Protein AF-A0A0F9EDU4-F1 (afdb_monomer)

Structure (mmCIF, N/CA/C/O backbone):
data_AF-A0A0F9EDU4-F1
#
_entry.id   AF-A0A0F9EDU4-F1
#
loop_
_atom_site.group_PDB
_atom_site.id
_atom_site.typ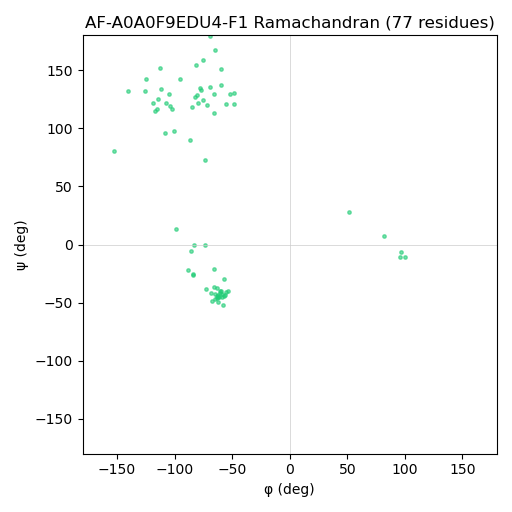e_symbol
_atom_site.label_atom_id
_atom_site.label_alt_id
_atom_site.label_comp_id
_atom_site.label_asym_id
_atom_site.label_entity_id
_atom_site.label_seq_id
_atom_site.pdbx_PDB_ins_code
_atom_site.Cartn_x
_atom_site.Cartn_y
_atom_site.Cartn_z
_atom_site.occupancy
_atom_site.B_iso_or_equiv
_atom_site.auth_seq_id
_atom_site.auth_comp_id
_atom_site.auth_asym_id
_atom_site.auth_atom_id
_atom_site.pdbx_PDB_model_num
ATOM 1 N N . MET A 1 1 ? -11.778 19.892 22.261 1.00 44.34 1 MET A N 1
ATOM 2 C CA . MET A 1 1 ? -11.825 18.573 21.593 1.00 44.34 1 MET A CA 1
ATOM 3 C C . MET A 1 1 ? -10.526 17.858 21.919 1.00 44.34 1 MET A C 1
ATOM 5 O O . MET A 1 1 ? -9.476 18.437 21.667 1.00 44.34 1 MET A O 1
ATOM 9 N N . ARG A 1 2 ? -10.567 16.692 22.579 1.00 50.41 2 ARG A N 1
ATOM 10 C CA . ARG A 1 2 ? -9.351 15.893 22.802 1.00 50.41 2 ARG A CA 1
ATOM 11 C C . ARG A 1 2 ? -8.957 15.302 21.448 1.00 50.41 2 ARG A C 1
ATOM 13 O O . ARG A 1 2 ? -9.788 14.642 20.837 1.00 50.41 2 ARG A O 1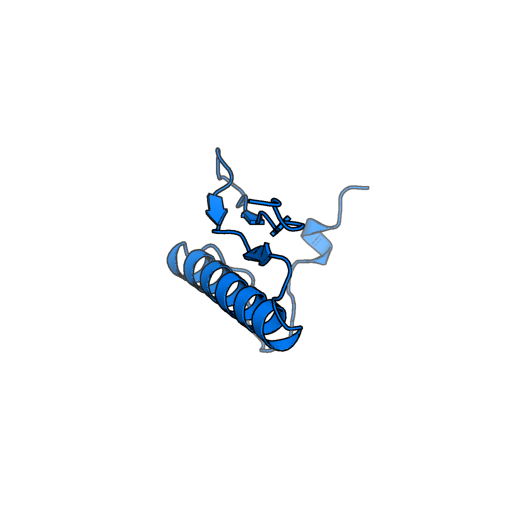
ATOM 20 N N . LYS A 1 3 ? -7.757 15.620 20.955 1.00 57.97 3 LYS A N 1
ATOM 21 C CA . LYS A 1 3 ? -7.188 14.949 19.781 1.00 57.97 3 LYS A CA 1
ATOM 22 C C . LYS A 1 3 ? -6.948 13.500 20.194 1.00 57.97 3 LYS A C 1
ATOM 24 O O . LYS A 1 3 ? -6.189 13.281 21.136 1.00 57.97 3 LYS A O 1
ATOM 29 N N . GLY A 1 4 ? -7.682 12.570 19.591 1.00 68.56 4 GLY A N 1
ATOM 30 C CA . GLY A 1 4 ? -7.440 11.146 19.792 1.00 68.56 4 GLY A CA 1
ATOM 31 C C . GLY A 1 4 ? -6.070 10.759 19.247 1.00 68.56 4 GLY A C 1
ATOM 32 O O . GLY A 1 4 ? -5.430 11.546 18.544 1.00 68.56 4 GLY A O 1
ATOM 33 N N . ASN A 1 5 ? -5.604 9.563 19.587 1.00 80.69 5 ASN A N 1
ATOM 34 C CA . ASN A 1 5 ? -4.369 9.054 18.997 1.00 80.69 5 ASN A CA 1
ATOM 35 C C . ASN A 1 5 ? -4.576 8.819 17.493 1.00 80.69 5 ASN A C 1
ATOM 37 O O . ASN A 1 5 ? -5.537 8.170 17.080 1.00 80.69 5 ASN A O 1
ATOM 41 N N . GLU A 1 6 ? -3.665 9.345 16.682 1.00 85.56 6 GLU A N 1
ATOM 42 C CA . GLU A 1 6 ? -3.659 9.188 15.230 1.00 85.56 6 GLU A CA 1
ATOM 43 C C . GLU A 1 6 ? -2.304 8.613 14.810 1.00 85.56 6 GLU A C 1
ATOM 45 O O . GLU A 1 6 ? -1.263 8.915 15.400 1.00 85.56 6 GLU A O 1
ATOM 50 N N . THR A 1 7 ? -2.304 7.737 13.816 1.00 84.31 7 THR A N 1
ATOM 51 C CA . THR A 1 7 ? -1.095 7.156 13.229 1.00 84.31 7 THR A CA 1
ATOM 52 C C . THR A 1 7 ? -1.289 7.054 11.729 1.00 84.31 7 THR A C 1
ATOM 54 O O . THR A 1 7 ? -2.313 6.560 11.272 1.00 84.31 7 THR A O 1
ATOM 57 N N . GLU A 1 8 ? -0.305 7.501 10.958 1.00 84.94 8 GLU A N 1
ATOM 58 C CA . GLU A 1 8 ? -0.327 7.415 9.502 1.00 84.94 8 GLU A CA 1
ATOM 59 C C . GLU A 1 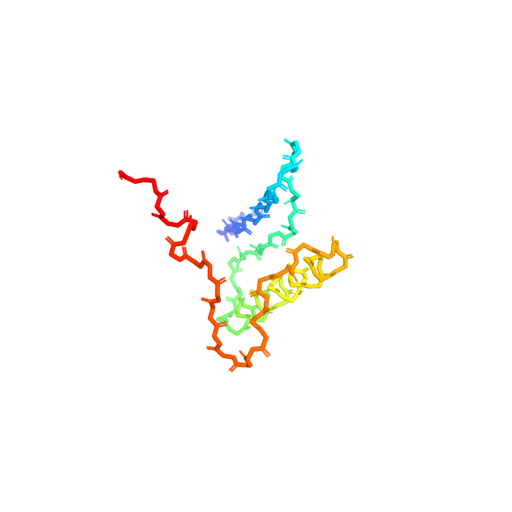8 ? 0.736 6.432 9.013 1.00 84.94 8 GLU A C 1
ATOM 61 O O . GLU A 1 8 ? 1.887 6.457 9.452 1.00 84.94 8 GLU A O 1
ATOM 66 N N . ILE A 1 9 ? 0.342 5.564 8.084 1.00 82.12 9 ILE A N 1
ATOM 67 C CA . ILE A 1 9 ? 1.255 4.700 7.340 1.00 82.12 9 ILE A CA 1
ATOM 68 C C . ILE A 1 9 ? 1.472 5.330 5.969 1.00 82.12 9 ILE A C 1
ATOM 70 O O . ILE A 1 9 ? 0.656 5.131 5.072 1.00 82.12 9 ILE A O 1
ATOM 74 N N . GLU A 1 10 ? 2.566 6.069 5.791 1.00 82.38 10 GLU A N 1
ATOM 75 C CA . GLU A 1 10 ? 2.965 6.594 4.481 1.00 82.38 10 GLU A CA 1
ATOM 76 C C . GLU A 1 10 ? 3.621 5.510 3.617 1.00 82.38 10 GLU A C 1
ATOM 78 O O . GLU A 1 10 ? 4.525 4.797 4.061 1.00 82.38 10 GLU A O 1
ATOM 83 N N . ILE A 1 11 ? 3.227 5.432 2.342 1.00 78.81 11 ILE A N 1
ATOM 84 C CA . ILE A 1 11 ? 3.829 4.510 1.376 1.00 78.81 11 ILE A CA 1
ATOM 85 C C . ILE A 1 11 ? 4.484 5.312 0.254 1.00 78.81 11 ILE A C 1
ATOM 87 O O . ILE A 1 11 ? 3.826 5.992 -0.535 1.00 78.81 11 ILE A O 1
ATOM 91 N N . ARG A 1 12 ? 5.813 5.210 0.161 1.00 78.19 12 ARG A N 1
ATOM 92 C CA . ARG A 1 12 ? 6.613 5.853 -0.887 1.00 78.19 12 ARG A CA 1
ATOM 93 C C . ARG A 1 12 ? 7.242 4.791 -1.768 1.00 78.19 12 ARG A C 1
ATOM 95 O O . ARG A 1 12 ? 7.949 3.912 -1.285 1.00 78.19 12 ARG A O 1
ATOM 102 N N . MET A 1 13 ? 7.008 4.894 -3.069 1.00 74.75 13 MET A N 1
ATOM 103 C CA . MET A 1 13 ? 7.477 3.919 -4.044 1.00 74.75 13 MET A CA 1
ATOM 104 C C . MET A 1 13 ? 8.411 4.589 -5.043 1.00 74.75 13 MET A C 1
ATOM 106 O O . MET A 1 13 ? 8.020 5.534 -5.718 1.00 74.75 13 MET A O 1
ATOM 110 N N . LYS A 1 14 ? 9.647 4.104 -5.158 1.00 73.38 14 LYS A N 1
ATOM 111 C CA . LYS A 1 14 ? 10.614 4.591 -6.148 1.00 73.38 14 LYS A CA 1
ATOM 112 C C . LYS A 1 14 ? 10.931 3.476 -7.133 1.00 73.38 14 LYS A C 1
ATOM 114 O O . LYS A 1 14 ? 11.491 2.459 -6.725 1.00 73.38 14 LYS A O 1
ATOM 119 N N . MET A 1 15 ? 10.607 3.661 -8.412 1.00 69.62 15 MET A N 1
ATOM 120 C CA . MET A 1 15 ? 11.006 2.694 -9.432 1.00 69.62 15 MET A CA 1
ATOM 121 C C . MET A 1 15 ? 12.458 2.921 -9.870 1.00 69.62 15 MET A C 1
ATOM 123 O O . MET A 1 15 ? 12.966 4.045 -9.797 1.00 69.62 15 MET A O 1
ATOM 127 N N . PRO A 1 16 ? 13.150 1.878 -10.362 1.00 65.69 16 PRO A N 1
ATOM 128 C CA . PRO A 1 16 ? 14.427 2.054 -11.040 1.00 65.69 16 PRO A CA 1
ATOM 129 C C . PRO A 1 16 ? 14.279 3.033 -12.214 1.00 65.69 16 PRO A C 1
ATOM 131 O O . PRO A 1 16 ? 13.485 2.798 -13.122 1.00 65.69 16 PRO A O 1
ATOM 134 N N . GLY A 1 17 ? 15.039 4.128 -12.184 1.00 67.06 17 GLY A N 1
ATOM 135 C CA . GLY A 1 17 ? 14.973 5.199 -13.186 1.00 67.06 17 GLY A CA 1
ATOM 136 C C . GLY A 1 17 ? 14.089 6.391 -12.805 1.00 67.06 17 GLY A C 1
ATOM 137 O O . GLY A 1 17 ? 14.203 7.434 -13.446 1.00 67.06 17 GLY A O 1
ATOM 138 N N . ASP A 1 18 ? 13.282 6.297 -11.743 1.00 66.81 18 ASP A N 1
ATOM 139 C CA . ASP A 1 18 ? 12.523 7.446 -11.247 1.00 66.81 18 ASP A CA 1
ATOM 140 C C . ASP A 1 18 ? 13.427 8.402 -10.461 1.00 66.81 18 ASP A C 1
ATOM 142 O O . ASP A 1 18 ? 14.174 8.008 -9.556 1.00 66.81 18 ASP A O 1
ATOM 146 N N . VAL A 1 19 ? 13.310 9.694 -10.772 1.00 71.81 19 VAL A N 1
ATOM 147 C CA . VAL A 1 19 ? 14.013 10.765 -10.051 1.00 71.81 19 VAL A CA 1
ATOM 148 C C . VAL A 1 19 ? 13.390 10.983 -8.669 1.00 71.81 19 VAL A C 1
ATOM 150 O O . VAL A 1 19 ? 14.110 11.175 -7.689 1.00 71.81 19 VAL A O 1
ATOM 153 N N . VAL A 1 20 ? 12.059 10.896 -8.575 1.00 77.50 20 VAL A N 1
ATOM 154 C CA . VAL A 1 20 ? 11.287 11.194 -7.361 1.00 77.50 20 VAL A CA 1
ATOM 155 C C . VAL A 1 20 ? 10.393 10.000 -7.010 1.00 77.50 20 VAL A C 1
ATOM 157 O O . VAL A 1 20 ? 9.706 9.495 -7.898 1.00 77.50 20 VAL A O 1
ATOM 160 N N . PRO A 1 21 ? 10.373 9.539 -5.743 1.00 75.56 21 PRO A N 1
ATOM 161 C CA . PRO A 1 21 ? 9.421 8.530 -5.297 1.00 75.56 21 PRO A CA 1
ATOM 162 C C . PRO A 1 21 ? 7.979 9.005 -5.486 1.00 75.56 21 PRO A C 1
ATOM 164 O O . PRO A 1 21 ? 7.629 10.134 -5.149 1.00 75.56 21 PRO A O 1
ATOM 167 N N . ILE A 1 22 ? 7.130 8.115 -5.974 1.00 72.62 22 ILE A N 1
ATOM 168 C CA . ILE A 1 22 ? 5.693 8.322 -6.052 1.00 72.62 22 ILE A CA 1
ATOM 169 C C . ILE A 1 22 ? 5.126 8.161 -4.643 1.00 72.62 22 ILE A C 1
ATOM 171 O O . ILE A 1 22 ? 5.338 7.136 -3.988 1.00 72.62 22 ILE A O 1
ATOM 175 N N . HIS A 1 23 ? 4.421 9.189 -4.178 1.00 75.38 23 HIS A N 1
ATOM 176 C CA . HIS A 1 23 ? 3.652 9.116 -2.945 1.00 75.38 23 HIS A CA 1
ATOM 177 C C . HIS A 1 23 ? 2.333 8.403 -3.224 1.00 75.38 23 HIS A C 1
ATOM 179 O O . HIS A 1 23 ? 1.558 8.833 -4.082 1.00 75.38 23 HIS A O 1
ATOM 185 N N . ILE A 1 24 ? 2.087 7.311 -2.510 1.00 69.25 24 ILE A N 1
ATOM 186 C CA . ILE A 1 24 ? 0.828 6.580 -2.572 1.00 69.25 24 ILE A CA 1
ATOM 187 C C . ILE A 1 24 ? 0.069 6.925 -1.293 1.00 69.25 24 ILE A C 1
ATOM 189 O O . ILE A 1 24 ? 0.675 6.844 -0.223 1.00 69.25 24 ILE A O 1
ATOM 193 N N . PRO A 1 25 ? -1.212 7.338 -1.384 1.00 68.69 25 PRO A N 1
ATOM 194 C CA . PRO A 1 25 ? -1.993 7.707 -0.213 1.00 68.69 25 PRO A CA 1
ATOM 195 C C . PRO A 1 25 ? -1.870 6.649 0.883 1.00 68.69 25 PRO A C 1
ATOM 197 O O . PRO A 1 25 ? -2.151 5.465 0.659 1.00 68.69 25 PRO A O 1
ATOM 200 N N . GLY A 1 26 ? -1.386 7.099 2.037 1.00 75.75 26 GLY A N 1
ATOM 201 C CA . GLY A 1 26 ? -1.188 6.265 3.203 1.00 75.75 26 GLY A CA 1
ATOM 202 C C . GLY A 1 26 ? -2.497 5.809 3.838 1.00 75.75 26 GLY A C 1
ATOM 203 O O . GLY A 1 26 ? -3.591 6.155 3.386 1.00 75.75 26 GLY A O 1
ATOM 204 N N . VAL A 1 27 ? -2.381 5.030 4.911 1.00 83.56 27 VAL A N 1
ATOM 205 C CA . VAL A 1 27 ? -3.524 4.687 5.767 1.00 83.56 27 VAL A CA 1
ATOM 206 C C . VAL A 1 27 ? -3.461 5.538 7.025 1.00 83.56 27 VAL A C 1
ATOM 208 O O . VAL A 1 27 ? -2.525 5.400 7.810 1.00 83.56 27 VAL A O 1
ATOM 211 N N . LEU A 1 28 ? -4.464 6.396 7.219 1.00 85.00 28 LEU A N 1
ATOM 212 C CA . LEU A 1 28 ? -4.677 7.096 8.481 1.00 85.00 28 LEU A CA 1
ATOM 213 C C . LEU A 1 28 ? -5.482 6.191 9.417 1.00 85.00 28 LEU A C 1
ATOM 215 O O . LEU A 1 28 ? -6.615 5.820 9.113 1.00 85.00 28 LEU A O 1
ATOM 219 N N . ILE A 1 29 ? -4.880 5.839 10.546 1.00 86.94 29 ILE A N 1
ATOM 220 C CA . ILE A 1 29 ? -5.490 5.077 11.628 1.00 86.94 29 ILE A CA 1
ATOM 221 C C . ILE A 1 29 ? -5.798 6.056 12.751 1.00 86.94 29 ILE A C 1
ATOM 223 O O . ILE A 1 29 ? -4.895 6.683 13.306 1.00 86.94 29 ILE A O 1
ATOM 227 N N . THR A 1 30 ? -7.071 6.176 13.098 1.00 88.81 30 THR A N 1
ATOM 228 C CA . THR A 1 30 ? -7.530 7.038 14.187 1.00 88.81 30 THR A CA 1
ATOM 229 C C . THR A 1 30 ? -8.082 6.204 15.333 1.00 88.81 30 THR A C 1
ATOM 231 O O . THR A 1 30 ? -8.623 5.113 15.133 1.00 88.81 30 THR A O 1
ATOM 234 N N . GLU A 1 31 ? -7.993 6.736 16.547 1.00 8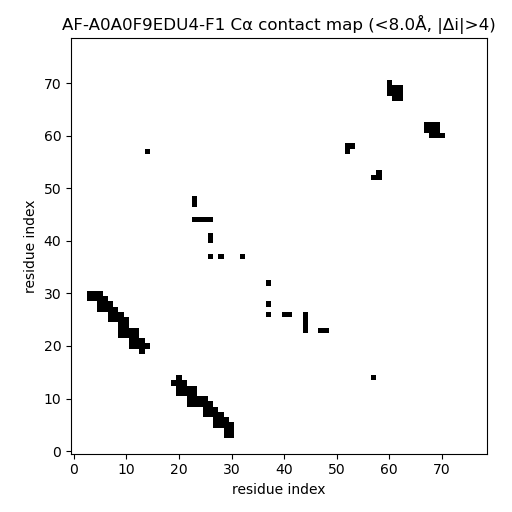5.50 31 GLU A N 1
ATOM 235 C CA . GLU A 1 31 ? -8.628 6.153 17.725 1.00 85.50 31 GLU A CA 1
ATOM 236 C C . GLU A 1 31 ? -10.123 5.879 17.475 1.00 85.50 31 GLU A C 1
ATOM 238 O O . GLU A 1 31 ? -10.859 6.745 16.999 1.00 85.50 31 GLU A O 1
ATOM 243 N N . GLY A 1 32 ? -10.563 4.652 17.770 1.00 87.44 32 GLY A N 1
ATOM 244 C CA . GLY A 1 32 ? -11.936 4.191 17.535 1.00 87.44 32 GLY A CA 1
ATOM 245 C C . GLY A 1 32 ? -12.133 3.345 16.273 1.00 87.44 32 GLY A C 1
ATOM 246 O O . GLY A 1 32 ? -13.182 2.719 16.151 1.00 87.44 32 GLY A O 1
ATOM 247 N N . MET A 1 33 ? -11.141 3.259 15.379 1.00 90.81 33 MET A N 1
ATOM 248 C CA . MET A 1 33 ? -11.185 2.297 14.273 1.00 90.81 33 MET A CA 1
ATOM 249 C C . MET A 1 33 ? -11.041 0.860 14.785 1.00 90.81 33 MET A C 1
ATOM 251 O O . MET A 1 33 ? -10.173 0.547 15.601 1.00 90.81 33 MET A O 1
ATOM 255 N N . SER A 1 34 ? -11.878 -0.030 14.269 1.00 93.81 34 SER A N 1
ATOM 256 C CA . SER A 1 34 ? -11.781 -1.471 14.480 1.00 93.81 34 SER A CA 1
ATOM 257 C C . SER A 1 34 ? -10.657 -2.093 13.648 1.00 93.81 34 SER A C 1
ATOM 259 O O . SER A 1 34 ? -10.272 -1.580 12.594 1.00 93.81 34 SER A O 1
ATOM 261 N N . ASN A 1 35 ? -10.182 -3.269 14.068 1.00 92.94 35 ASN A N 1
ATOM 262 C CA . ASN A 1 35 ? -9.183 -4.033 13.312 1.00 92.94 35 ASN A CA 1
ATOM 263 C C . ASN A 1 35 ? -9.620 -4.274 11.858 1.00 92.94 35 ASN A C 1
ATOM 265 O O . ASN A 1 35 ? -8.820 -4.131 10.941 1.00 92.94 35 ASN A O 1
ATOM 269 N N . THR A 1 36 ? -10.902 -4.572 11.633 1.00 94.56 36 THR A N 1
ATOM 270 C CA . THR A 1 36 ? -11.450 -4.805 10.291 1.00 94.56 36 THR A CA 1
ATOM 271 C C . THR A 1 36 ? -11.422 -3.549 9.419 1.00 94.56 36 THR A C 1
ATOM 273 O O . THR A 1 36 ? -11.181 -3.641 8.216 1.00 94.56 36 THR A O 1
ATOM 276 N N . GLU A 1 37 ? -11.650 -2.364 9.991 1.00 91.38 37 GLU A N 1
ATOM 277 C CA . GLU A 1 37 ? -11.552 -1.102 9.246 1.00 91.38 37 GLU A CA 1
ATOM 278 C C . GLU A 1 37 ? -10.108 -0.805 8.845 1.00 91.38 37 GLU A C 1
ATOM 280 O O . GLU A 1 37 ? -9.856 -0.430 7.698 1.00 91.38 37 GLU A O 1
ATOM 285 N N . ILE A 1 38 ? -9.163 -1.048 9.756 1.00 89.94 38 ILE A N 1
ATOM 286 C CA . ILE A 1 38 ? -7.730 -0.904 9.489 1.00 89.94 38 ILE A CA 1
ATOM 287 C C . ILE A 1 38 ? -7.298 -1.882 8.386 1.00 89.94 38 ILE A C 1
ATOM 289 O O . ILE A 1 38 ? -6.697 -1.466 7.396 1.00 89.94 38 ILE A O 1
ATOM 293 N N . GLU A 1 39 ? -7.659 -3.164 8.492 1.00 91.06 39 GLU A N 1
ATOM 294 C CA . GLU A 1 39 ? -7.369 -4.179 7.468 1.00 91.06 39 GLU A CA 1
ATOM 295 C C . GLU A 1 39 ? -7.940 -3.795 6.099 1.00 91.06 39 GLU A C 1
ATOM 297 O O . GLU A 1 39 ? -7.255 -3.891 5.076 1.00 91.06 39 GLU A O 1
ATOM 302 N N . ARG A 1 40 ? -9.186 -3.311 6.063 1.00 90.19 40 ARG A N 1
ATOM 303 C CA . ARG A 1 40 ? -9.830 -2.883 4.819 1.00 90.19 40 ARG A CA 1
ATOM 304 C C . ARG A 1 40 ? -9.090 -1.712 4.181 1.00 90.19 40 ARG A C 1
ATOM 306 O O . ARG A 1 40 ? -8.888 -1.730 2.966 1.00 90.19 40 ARG A O 1
ATOM 313 N N . ALA A 1 41 ? -8.673 -0.727 4.974 1.00 86.81 41 ALA A N 1
ATOM 314 C CA . ALA A 1 41 ? -7.897 0.407 4.487 1.00 86.81 41 ALA A CA 1
ATOM 315 C C . ALA A 1 41 ? -6.545 -0.048 3.910 1.00 86.81 41 ALA A C 1
ATOM 317 O O . ALA A 1 41 ? -6.206 0.317 2.785 1.00 86.81 41 ALA A O 1
ATOM 318 N N . MET A 1 42 ? -5.838 -0.945 4.605 1.00 86.88 42 MET A N 1
ATOM 319 C CA . MET A 1 42 ? -4.569 -1.515 4.135 1.00 86.88 42 MET A CA 1
ATOM 320 C C . MET A 1 42 ? -4.712 -2.282 2.813 1.00 86.88 42 MET A C 1
ATOM 322 O O . MET A 1 42 ? -3.876 -2.141 1.915 1.00 86.88 42 MET A O 1
ATOM 326 N N . ILE A 1 43 ? -5.782 -3.069 2.652 1.00 88.12 43 ILE A N 1
ATOM 327 C CA . ILE A 1 43 ? -6.068 -3.796 1.405 1.00 88.12 43 ILE A CA 1
ATOM 328 C C . ILE A 1 43 ? -6.346 -2.819 0.256 1.00 88.12 43 ILE A C 1
ATOM 330 O O . ILE A 1 43 ? -5.866 -3.033 -0.858 1.00 88.12 43 ILE A O 1
ATOM 334 N N . LEU A 1 44 ? -7.113 -1.754 0.504 1.00 85.50 44 LEU A N 1
ATOM 335 C CA . LEU A 1 44 ? -7.426 -0.745 -0.511 1.00 85.50 44 LEU A CA 1
ATOM 336 C C . LEU A 1 44 ? -6.174 0.017 -0.954 1.00 85.50 44 LEU A C 1
ATOM 338 O O . LEU A 1 44 ? -5.928 0.111 -2.157 1.00 85.50 44 LEU A O 1
ATOM 342 N N . SER A 1 45 ? -5.343 0.470 -0.013 1.00 84.12 45 SER A N 1
ATOM 343 C CA . 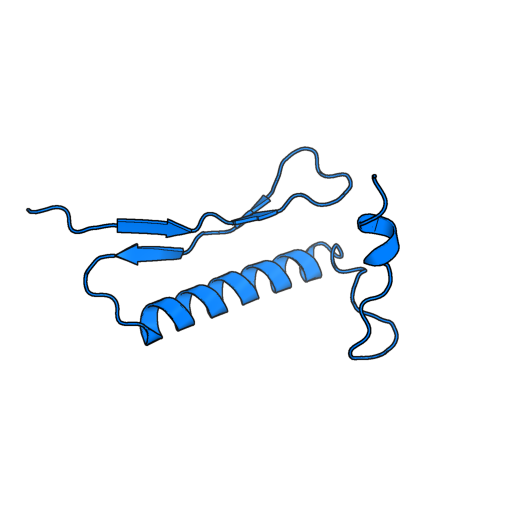SER A 1 45 ? -4.060 1.102 -0.338 1.00 84.12 45 SER A CA 1
ATOM 344 C C . SER A 1 45 ? -3.163 0.150 -1.128 1.00 84.12 45 SER A C 1
ATOM 346 O O . SER A 1 45 ? -2.606 0.536 -2.152 1.00 84.12 45 SER A O 1
ATOM 348 N N . SER A 1 46 ? -3.101 -1.129 -0.743 1.00 82.62 46 SER A N 1
ATOM 349 C CA . SER A 1 46 ? -2.324 -2.143 -1.471 1.00 82.62 46 SER A CA 1
ATOM 350 C C . SER A 1 46 ? -2.795 -2.340 -2.916 1.00 82.62 46 SER A C 1
ATOM 352 O O . SER A 1 46 ? -1.970 -2.463 -3.822 1.00 82.62 46 SER A O 1
ATOM 354 N N . LYS A 1 47 ? -4.111 -2.328 -3.164 1.00 83.75 47 LYS A N 1
ATOM 355 C CA . LYS A 1 47 ? -4.667 -2.398 -4.526 1.00 83.75 47 LYS A CA 1
ATOM 356 C C . LYS A 1 47 ? -4.257 -1.194 -5.371 1.00 83.75 47 LYS A C 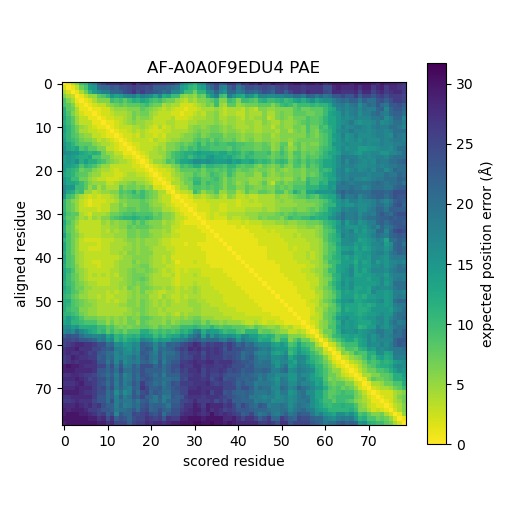1
ATOM 358 O O . LYS A 1 47 ? -3.812 -1.391 -6.498 1.00 83.75 47 LYS A O 1
ATOM 363 N N . LEU A 1 48 ? -4.320 0.016 -4.811 1.00 81.06 48 LEU A N 1
ATOM 364 C CA . LEU A 1 48 ? -3.886 1.238 -5.497 1.00 81.06 48 LEU A CA 1
ATOM 365 C C . LEU A 1 48 ? -2.400 1.184 -5.885 1.00 81.06 48 LEU A C 1
ATOM 367 O O . LEU A 1 48 ? -2.045 1.587 -6.992 1.00 81.06 48 LEU A O 1
ATOM 371 N N . ILE A 1 49 ? -1.536 0.641 -5.015 1.00 79.44 49 ILE A N 1
ATOM 372 C CA . ILE A 1 49 ? -0.112 0.424 -5.330 1.00 79.44 49 ILE A CA 1
ATOM 373 C C . ILE A 1 49 ? 0.033 -0.474 -6.561 1.00 79.44 49 ILE A C 1
ATOM 375 O O . ILE A 1 49 ? 0.734 -0.123 -7.513 1.00 79.44 49 ILE A O 1
ATOM 379 N N . VAL A 1 50 ? -0.636 -1.630 -6.552 1.00 79.19 50 VAL A N 1
ATOM 380 C CA . VAL A 1 50 ? -0.555 -2.609 -7.643 1.00 79.19 50 VAL A CA 1
ATOM 381 C C . VAL A 1 50 ? -1.093 -2.020 -8.945 1.00 79.19 50 VAL A C 1
ATOM 383 O O . VAL A 1 50 ? -0.429 -2.122 -9.974 1.00 79.19 50 VAL A O 1
ATOM 386 N N . GLU A 1 51 ? -2.247 -1.354 -8.915 1.00 78.06 51 GLU A N 1
ATOM 387 C CA . GLU A 1 51 ? -2.828 -0.695 -10.088 1.00 78.06 51 GLU A CA 1
ATOM 388 C C . GLU A 1 51 ? -1.881 0.353 -10.677 1.00 78.06 51 GLU A C 1
ATOM 390 O O . GLU A 1 51 ? -1.649 0.365 -11.890 1.00 78.06 51 GLU A O 1
ATOM 395 N N . HIS A 1 52 ? -1.270 1.185 -9.829 1.00 76.00 52 HIS A N 1
ATOM 396 C CA . HIS A 1 52 ? -0.317 2.196 -10.277 1.00 76.00 52 HIS A CA 1
ATOM 397 C C . HIS A 1 52 ? 0.901 1.565 -10.957 1.00 76.00 52 HIS A C 1
ATOM 399 O O . HIS A 1 52 ? 1.326 1.987 -12.036 1.00 76.00 52 HIS A O 1
ATOM 405 N N . LEU A 1 53 ? 1.446 0.517 -10.346 1.00 75.12 53 LEU A N 1
ATOM 406 C CA . LEU A 1 53 ? 2.572 -0.225 -10.886 1.00 75.12 53 LEU A CA 1
ATOM 407 C C . LEU A 1 53 ? 2.250 -0.912 -12.230 1.00 75.12 53 LEU A C 1
ATOM 409 O O . LEU A 1 53 ? 3.109 -0.950 -13.119 1.00 75.12 53 LEU A O 1
ATOM 413 N N . VAL A 1 54 ? 1.032 -1.445 -12.397 1.00 74.31 54 VAL A N 1
ATOM 414 C CA . VAL A 1 54 ? 0.570 -2.056 -13.656 1.00 74.31 54 VAL A CA 1
ATOM 415 C C . VAL A 1 54 ? 0.424 -0.979 -14.726 1.00 74.31 54 VAL A C 1
ATOM 417 O O . VAL A 1 54 ? 0.973 -1.122 -15.819 1.00 74.31 54 VAL A O 1
ATOM 420 N N . PHE A 1 55 ? -0.251 0.127 -14.401 1.00 71.94 55 PHE A N 1
ATOM 421 C CA . PHE A 1 55 ? -0.465 1.250 -15.315 1.00 71.94 55 PHE A CA 1
ATOM 422 C C . PHE A 1 55 ? 0.856 1.816 -15.850 1.00 71.94 55 PHE A C 1
ATOM 424 O O . PHE A 1 55 ? 1.008 2.041 -17.051 1.00 71.94 55 PHE A O 1
ATOM 431 N N . LYS A 1 56 ? 1.854 1.978 -14.976 1.00 71.50 56 LYS A N 1
ATOM 432 C CA . LYS A 1 56 ? 3.192 2.460 -15.347 1.00 71.50 56 LYS A CA 1
ATOM 433 C C . LYS A 1 56 ? 4.037 1.430 -16.105 1.00 71.50 56 LYS A C 1
ATOM 435 O O . LYS A 1 56 ? 5.175 1.733 -16.452 1.00 71.50 56 LYS A O 1
ATOM 440 N N . ARG A 1 57 ? 3.522 0.215 -16.354 1.00 66.00 57 ARG A N 1
ATOM 441 C CA . ARG A 1 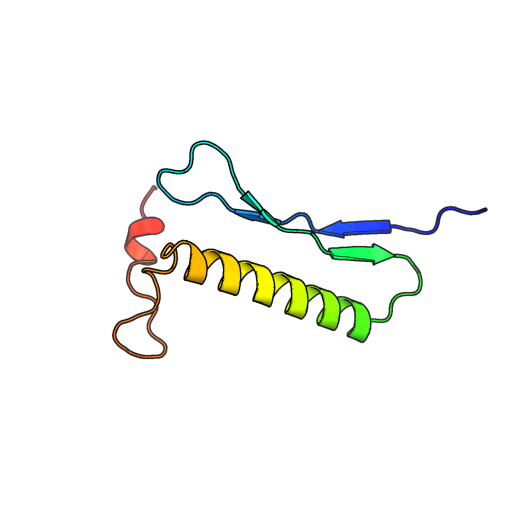57 ? 4.284 -0.937 -16.886 1.00 66.00 57 ARG A CA 1
ATOM 442 C C . ARG A 1 57 ? 5.558 -1.217 -16.077 1.00 66.00 57 ARG A C 1
ATOM 444 O O . ARG A 1 57 ? 6.553 -1.723 -16.600 1.00 66.00 57 ARG A O 1
ATOM 451 N N . ALA A 1 58 ? 5.514 -0.850 -14.800 1.00 62.06 58 ALA A N 1
ATOM 452 C CA . ALA A 1 58 ? 6.616 -0.929 -13.860 1.00 62.06 58 ALA A CA 1
ATOM 453 C C . ALA A 1 58 ? 6.641 -2.307 -13.172 1.00 62.06 58 ALA A C 1
ATOM 455 O O . ALA A 1 58 ? 7.697 -2.793 -12.771 1.00 62.06 58 ALA A O 1
ATOM 456 N N . LEU A 1 59 ? 5.497 -3.002 -13.153 1.00 60.06 59 LEU A N 1
ATOM 457 C CA . LEU A 1 59 ? 5.404 -4.440 -12.896 1.00 60.06 59 LEU A CA 1
ATOM 458 C C . LEU A 1 59 ? 5.890 -5.247 -14.109 1.00 60.06 59 LEU A C 1
ATOM 460 O O . LEU A 1 59 ? 5.113 -5.878 -14.817 1.00 60.06 59 LEU A O 1
ATOM 464 N N . ARG A 1 60 ? 7.208 -5.256 -14.335 1.00 52.12 60 ARG A N 1
ATOM 465 C CA . ARG A 1 60 ? 7.869 -6.306 -15.140 1.00 52.12 60 ARG A CA 1
ATOM 466 C C . ARG A 1 60 ? 8.184 -7.564 -14.319 1.00 52.12 60 ARG A C 1
ATOM 468 O O . ARG A 1 60 ? 8.748 -8.510 -14.847 1.00 52.12 60 ARG A O 1
ATOM 475 N N . TYR A 1 61 ? 7.841 -7.549 -13.031 1.00 50.59 61 TYR A N 1
ATOM 476 C CA . TYR A 1 61 ? 8.223 -8.546 -12.029 1.00 50.59 61 TYR 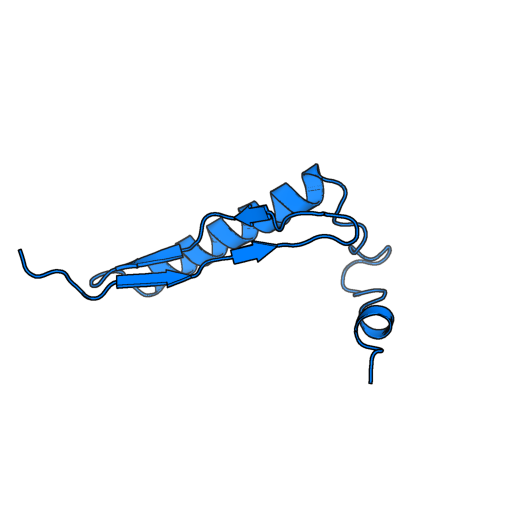A CA 1
ATOM 477 C C . TYR A 1 61 ? 7.148 -9.593 -11.737 1.00 50.59 61 TYR A C 1
ATOM 479 O O . TYR A 1 61 ? 7.255 -10.319 -10.749 1.00 50.59 61 TYR A O 1
ATOM 487 N N . PHE A 1 62 ? 6.109 -9.680 -12.569 1.00 49.28 62 PHE A N 1
ATOM 488 C CA . PHE A 1 62 ? 5.278 -10.869 -12.528 1.00 49.28 62 PHE A CA 1
ATOM 489 C C . PHE A 1 62 ? 5.951 -11.961 -13.354 1.00 49.28 62 PHE A C 1
ATOM 491 O O . PHE A 1 62 ? 6.335 -11.718 -14.498 1.00 49.28 62 PHE A O 1
ATOM 498 N N . PRO A 1 63 ? 6.147 -13.139 -12.759 1.00 46.41 63 PRO A N 1
ATOM 499 C CA . PRO A 1 63 ? 6.817 -14.244 -13.420 1.00 46.41 63 PRO A CA 1
ATOM 500 C C . PRO A 1 63 ? 6.075 -14.661 -14.687 1.00 46.41 63 PRO A C 1
ATOM 502 O O . PRO A 1 63 ? 4.847 -14.600 -14.754 1.00 46.41 63 PRO A O 1
ATOM 505 N N . ILE A 1 64 ? 6.826 -15.182 -15.655 1.00 48.75 64 ILE A N 1
ATOM 506 C CA . ILE A 1 64 ? 6.260 -15.912 -16.796 1.00 48.75 64 ILE A CA 1
ATOM 507 C C . ILE A 1 64 ? 5.407 -17.100 -16.289 1.00 48.75 64 ILE A C 1
ATOM 509 O O . ILE A 1 64 ? 4.406 -17.457 -16.904 1.00 48.75 64 ILE A O 1
ATOM 513 N N . GLU A 1 65 ? 5.756 -17.660 -15.124 1.00 46.62 65 GLU A N 1
ATOM 514 C CA . GLU A 1 65 ? 5.030 -18.731 -14.431 1.00 46.62 65 GLU A CA 1
ATOM 515 C C . GLU A 1 65 ? 4.295 -18.223 -13.179 1.00 46.62 65 GLU A C 1
ATOM 517 O O . GLU A 1 65 ? 4.951 -17.758 -12.245 1.00 46.62 65 GLU A O 1
ATOM 522 N N . PRO A 1 66 ? 2.965 -18.381 -13.062 1.00 48.56 66 PRO A N 1
ATOM 523 C CA . PRO A 1 66 ? 2.232 -18.005 -11.855 1.00 48.56 66 PRO A CA 1
ATOM 524 C C . PRO A 1 66 ? 2.904 -18.560 -10.587 1.00 48.56 66 PRO A C 1
ATOM 526 O O . PRO A 1 66 ? 3.155 -19.759 -10.502 1.00 48.56 66 PRO A O 1
ATOM 529 N N . ARG A 1 67 ? 3.126 -17.699 -9.578 1.00 51.38 67 ARG A N 1
ATOM 530 C CA . ARG A 1 67 ? 3.727 -18.005 -8.251 1.00 51.38 67 ARG A CA 1
ATOM 531 C C . ARG A 1 67 ? 5.259 -18.074 -8.165 1.00 51.38 67 ARG A C 1
ATOM 533 O O . ARG A 1 67 ? 5.775 -18.408 -7.101 1.00 51.38 67 ARG A O 1
ATOM 540 N N . LYS A 1 68 ? 6.000 -17.714 -9.209 1.00 45.81 68 LYS A N 1
ATOM 541 C CA . LYS A 1 68 ? 7.462 -17.545 -9.127 1.00 45.81 68 LYS A CA 1
ATOM 542 C C . LYS A 1 68 ? 7.811 -16.070 -8.887 1.00 45.81 68 LYS A C 1
ATOM 544 O O . LYS A 1 68 ? 7.153 -15.196 -9.417 1.00 45.81 68 LYS A O 1
ATOM 549 N N . ILE A 1 69 ? 8.818 -15.728 -8.093 1.00 52.78 69 ILE A N 1
ATOM 550 C CA . ILE A 1 69 ? 9.319 -14.339 -8.059 1.00 52.78 69 ILE A CA 1
ATOM 551 C C . ILE A 1 69 ? 10.681 -14.360 -8.737 1.00 52.78 69 ILE A C 1
ATOM 553 O O . ILE A 1 69 ? 11.685 -14.726 -8.128 1.00 52.78 69 ILE A O 1
ATOM 557 N N . GLU A 1 70 ? 10.718 -14.043 -10.029 1.00 53.44 70 GLU A N 1
ATOM 558 C CA . GLU A 1 70 ? 11.968 -14.052 -10.786 1.00 53.44 70 GLU A CA 1
ATOM 559 C C . GLU A 1 70 ? 12.758 -12.769 -10.546 1.00 53.44 70 GLU A C 1
ATOM 561 O O . GLU A 1 70 ? 12.228 -11.683 -10.716 1.00 53.44 70 GLU A O 1
ATOM 566 N N . GLY A 1 71 ? 14.041 -12.886 -10.189 1.00 52.72 71 GLY A N 1
ATOM 567 C CA . GLY A 1 71 ? 14.965 -11.749 -10.105 1.00 52.72 71 GLY A CA 1
ATOM 568 C C . GLY A 1 71 ? 15.152 -11.132 -8.714 1.00 52.72 71 GLY A C 1
ATOM 569 O O . GLY A 1 71 ? 16.074 -10.333 -8.551 1.00 52.72 71 GLY A O 1
ATOM 570 N N . LEU A 1 72 ? 14.393 -11.553 -7.692 1.00 49.19 72 LEU A N 1
ATOM 571 C CA . LEU A 1 72 ? 14.549 -11.037 -6.321 1.00 49.19 72 LEU A CA 1
ATOM 572 C C . LEU A 1 72 ? 15.996 -11.200 -5.814 1.00 49.19 72 LEU A C 1
ATOM 574 O O . LEU A 1 72 ? 16.584 -10.275 -5.268 1.00 49.19 72 LEU A O 1
ATOM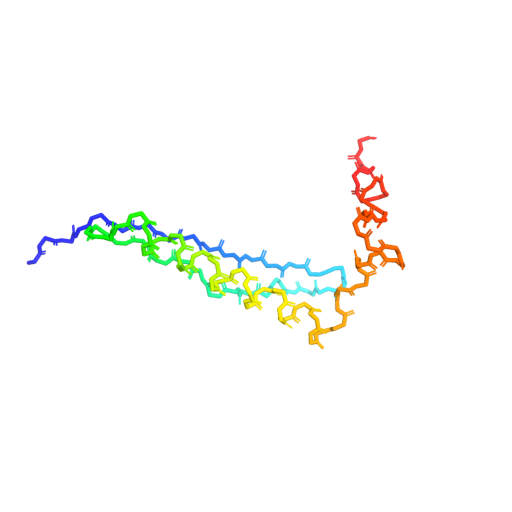 578 N N . SER A 1 73 ? 16.621 -12.343 -6.105 1.00 53.00 73 SER A N 1
ATOM 579 C CA . SER A 1 73 ? 18.024 -12.631 -5.773 1.00 53.00 73 SER A CA 1
ATOM 580 C C . SER A 1 73 ? 19.048 -11.752 -6.505 1.00 53.00 73 SER A C 1
ATOM 582 O O . SER A 1 73 ? 20.176 -11.625 -6.037 1.00 53.00 73 SER A O 1
ATOM 584 N N . LYS A 1 74 ? 18.686 -11.140 -7.641 1.00 53.78 74 LYS A N 1
ATOM 585 C CA . LYS A 1 74 ? 19.541 -10.188 -8.373 1.00 53.78 74 LYS A CA 1
ATOM 586 C C . LYS A 1 74 ? 19.432 -8.768 -7.813 1.00 53.78 74 LYS A C 1
ATOM 588 O O . LYS A 1 74 ? 20.372 -8.003 -7.967 1.00 53.78 74 LYS A O 1
ATOM 593 N N . LEU A 1 75 ? 18.309 -8.432 -7.174 1.00 46.75 75 LEU A N 1
ATOM 594 C CA . LEU A 1 75 ? 18.104 -7.161 -6.470 1.00 46.75 75 LEU A CA 1
ATOM 595 C C . LEU A 1 75 ? 18.661 -7.182 -5.038 1.00 46.75 75 LEU A C 1
ATOM 597 O O . LEU A 1 75 ? 19.018 -6.134 -4.516 1.00 46.75 75 LEU A O 1
ATOM 601 N N . LEU A 1 76 ? 18.745 -8.365 -4.420 1.00 52.28 76 LEU A N 1
ATOM 602 C CA . LEU A 1 76 ? 19.276 -8.566 -3.065 1.00 52.28 76 LEU A CA 1
ATOM 603 C C . LEU A 1 76 ? 20.802 -8.737 -3.012 1.00 52.28 76 LEU A C 1
ATOM 605 O O . LEU A 1 76 ? 21.361 -8.825 -1.925 1.00 52.28 76 LEU A O 1
ATOM 609 N N . LYS A 1 77 ? 21.493 -8.798 -4.157 1.00 42.47 77 LYS A N 1
ATOM 610 C CA . LYS A 1 77 ? 22.959 -8.772 -4.180 1.00 42.47 77 LYS A CA 1
ATOM 611 C C . LYS A 1 77 ? 23.443 -7.330 -4.187 1.00 42.47 77 LYS A C 1
ATOM 613 O O . LYS A 1 77 ? 23.616 -6.752 -5.252 1.00 42.47 77 LYS A O 1
ATOM 618 N N . ASN A 1 78 ? 23.638 -6.800 -2.989 1.00 49.00 78 ASN A N 1
ATOM 619 C CA . ASN A 1 78 ? 24.682 -5.837 -2.663 1.00 49.00 78 ASN A CA 1
ATOM 620 C C . ASN A 1 78 ? 25.003 -6.018 -1.175 1.00 49.00 78 ASN A C 1
ATOM 622 O O . ASN A 1 78 ? 24.489 -5.276 -0.346 1.00 49.00 78 ASN A O 1
ATOM 626 N N . ASP A 1 79 ? 25.812 -7.039 -0.898 1.00 41.75 79 ASP A N 1
ATOM 627 C CA . ASP A 1 79 ? 26.769 -7.098 0.211 1.00 41.75 79 ASP A CA 1
ATOM 628 C C . ASP A 1 79 ? 28.114 -7.527 -0.396 1.00 41.75 79 ASP A C 1
ATOM 630 O O . ASP A 1 79 ? 28.098 -8.466 -1.237 1.00 41.75 79 ASP A O 1
#

Foldseek 3Di:
DPQFDKDWAWDWADAVVDPGTDTQHIDIDTPPDDPVNSVVSVVVSVVSVVVVCVVVVSPPQCDPDHPDGPCPVVVPPDD

Solvent-accessible surface area (backbone atoms only — not comparable to full-atom values): 5087 Å² total; per-residue (Å²): 132,85,82,65,63,70,48,72,48,79,45,76,48,67,56,94,89,53,91,64,61,48,79,45,77,51,45,80,47,50,67,87,66,48,72,68,57,52,52,50,47,53,52,52,42,52,50,54,52,52,51,51,32,52,75,68,64,64,60,74,61,66,38,99,50,91,93,47,76,65,60,58,75,68,72,67,66,82,129

Nearest PDB structures (foldseek):
  4wph-assembly2_B  TM=4.471E-01  e=1.966E+00  Homo sapiens
  5c6d-assembly1_A  TM=4.780E-01  e=4.861E+00  Homo sapiens
  4wph-assembly1_A  TM=4.441E-01  e=4.557E+00  Homo sapiens
  5y6g-assembly1_A  TM=4.520E-01  e=3.092E+00  Escherichia coli K-12
  5fwi-assembly1_C  TM=4.288E-01  e=5.902E+00  Homo sapiens

Organism: NCBI:txid412755

Secondary structure (DSSP, 8-state):
-----EEEEEEEE--TT-SSPEEEEEEEEETT--HHHHHHHHHHHHHHHHHHHHHTT----S-SSTT--TTHHHHS---

Sequence (79 aa):
MRKGNETEIEIRMKMPGDVVPIHIPGVLITEGMSNTEIERAMILSSKLIVEHLVFKRALRYFPIEPRKIEGLSKLLKND

Radius of gyration: 16.67 Å; Cα contacts (8 Å, |Δi|>4): 63; chains: 1; bounding box: 39×37×40 Å

Mean predicted aligned error: 11.34 Å

pLDDT: mean 70.8, std 15.56, range [41.75, 94.56]